Protein AF-A0A813GJZ7-F1 (afdb_monomer)

Organism: Polarella glacialis (NCBI:txid89957)

Solvent-accessible surface area (backbone atoms only — not comparable to full-atom values): 11811 Å² total; per-residue (Å²): 136,89,86,85,86,78,85,84,76,77,79,71,76,72,80,78,77,80,69,88,72,86,78,82,87,71,84,81,77,83,55,66,71,64,70,72,50,82,78,78,47,73,68,51,50,50,53,49,50,57,52,46,50,73,73,39,62,63,52,52,60,60,40,87,97,52,79,64,74,87,78,77,88,71,62,69,66,68,76,72,36,86,82,67,71,90,78,82,85,72,56,82,92,46,47,98,79,70,58,50,76,59,47,73,75,55,60,73,82,71,95,62,80,81,55,66,69,58,48,56,52,44,28,74,76,67,72,56,71,62,94,92,62,78,89,81,80,80,72,88,68,59,67,74,46,73,74,38,61,90,77,55,76,85,76,87,78,86,70,82,72,86,76,82,83,130

Nearest PDB structures (foldseek):
  6u42-assembly1_7K  TM=5.943E-01  e=3.643E-04  Chlamydomonas reinhardtii
  8sf7-assembly1_1J  TM=6.506E-01  e=5.437E-04  Tetrahymena thermophila

Foldseek 3Di:
DDDPDDPVPPPPPDPPPPPPDDDDDDDDDDDPVVVPPPDPDDVVVVVVLVVCCVPDPCCQCCPPPDHRDPPDDDDPCVVPDPPDDDDDDDVPVAPPVSDDPCCVVPPDPPPDDDDVVVVVVCCVPPVDDDVPDDDDPVDPDDPVCVVCVPPDDDDDDPPDDDDDDD

Secondary structure (DSSP, 8-state):
----SSSSS-------------SPPPPPPPPHHHHH-----HHHHHHHHHHHHHH-HHHHH--TTS---------HHHHH-TT---S----TTS-TT---HHHHHSPPPPSS---HHHHHHHHHHH--PPTT----------HHHHH-TTT---S-----------

Radius of gyration: 58.85 Å; Cα contacts (8 Å, |Δi|>4): 30; chains: 1; bounding box: 107×37×186 Å

Structure (mmCIF, N/CA/C/O backbone):
data_AF-A0A813GJZ7-F1
#
_entry.id   AF-A0A813GJZ7-F1
#
loop_
_atom_site.group_PDB
_atom_site.id
_atom_site.type_symbol
_atom_site.label_atom_id
_atom_site.label_alt_id
_atom_site.label_comp_id
_atom_site.label_asym_id
_atom_site.label_entity_id
_atom_site.label_seq_id
_atom_site.pdbx_PDB_ins_code
_atom_site.Cartn_x
_atom_site.Cartn_y
_atom_site.Cartn_z
_atom_site.occupancy
_atom_site.B_iso_or_equiv
_atom_site.auth_seq_id
_atom_site.auth_comp_id
_atom_site.auth_asym_id
_atom_site.auth_atom_id
_atom_site.pdbx_PDB_model_num
ATOM 1 N N . ARG A 1 1 ? -6.697 -2.663 95.799 1.00 43.44 1 ARG A N 1
ATOM 2 C CA . ARG A 1 1 ? -7.136 -1.357 95.246 1.00 43.44 1 ARG A CA 1
ATOM 3 C C . ARG A 1 1 ? -8.616 -1.490 94.928 1.00 43.44 1 ARG A C 1
ATOM 5 O O . ARG A 1 1 ? -8.965 -2.231 94.024 1.00 43.44 1 ARG A O 1
ATOM 12 N N . ASN A 1 2 ? -9.439 -0.865 95.763 1.00 45.78 2 ASN A N 1
ATOM 13 C CA . ASN A 1 2 ? -10.898 -0.937 95.774 1.00 45.78 2 ASN A CA 1
ATOM 14 C C . ASN A 1 2 ? -11.492 -0.151 94.600 1.00 45.78 2 ASN A C 1
ATOM 16 O O . ASN A 1 2 ? -11.114 1.004 94.431 1.00 45.78 2 ASN A O 1
ATOM 20 N N . ARG A 1 3 ? -12.419 -0.760 93.852 1.00 45.50 3 ARG A N 1
ATOM 21 C CA . ARG A 1 3 ? -13.511 -0.119 93.087 1.00 45.50 3 ARG A CA 1
ATOM 22 C C . ARG A 1 3 ? -14.605 -1.168 92.820 1.00 45.50 3 ARG A C 1
ATOM 24 O O . ARG A 1 3 ? -14.903 -1.524 91.692 1.00 45.50 3 ARG A O 1
ATOM 31 N N . SER A 1 4 ? -15.151 -1.708 93.903 1.00 53.31 4 SER A N 1
ATOM 32 C CA . SER A 1 4 ? -16.497 -2.281 93.953 1.00 53.31 4 SER A CA 1
ATOM 33 C C . SER A 1 4 ? -17.419 -1.169 94.460 1.00 53.31 4 SER A C 1
ATOM 35 O O . SER A 1 4 ? -17.101 -0.625 95.519 1.00 53.31 4 SER A O 1
ATOM 37 N N . SER A 1 5 ? -18.474 -0.813 93.708 1.00 53.00 5 SER A N 1
ATOM 38 C CA . SER A 1 5 ? -19.691 -0.058 94.132 1.00 53.00 5 SER A CA 1
ATOM 39 C C . SER A 1 5 ? -20.204 1.061 93.200 1.00 53.00 5 SER A C 1
ATOM 41 O O . SER A 1 5 ? -20.998 1.867 93.663 1.00 53.00 5 SER A O 1
ATOM 43 N N . PHE A 1 6 ? -19.822 1.155 91.915 1.00 48.53 6 PHE A N 1
ATOM 44 C CA . PHE A 1 6 ? -20.359 2.250 91.070 1.00 48.53 6 PHE A CA 1
ATOM 45 C C . PHE A 1 6 ? -21.067 1.851 89.765 1.00 48.53 6 PHE A C 1
ATOM 47 O O . PHE A 1 6 ? -21.800 2.667 89.221 1.00 48.53 6 PHE A O 1
ATOM 54 N N . ASP A 1 7 ? -20.946 0.607 89.298 1.00 45.78 7 ASP A N 1
ATOM 55 C CA . ASP A 1 7 ? -21.626 0.161 88.065 1.00 45.78 7 ASP A CA 1
ATOM 56 C C . ASP A 1 7 ? -22.857 -0.733 88.328 1.00 45.78 7 ASP A C 1
ATOM 58 O O . ASP A 1 7 ? -23.472 -1.242 87.395 1.00 45.78 7 ASP A O 1
ATOM 62 N N . GLU A 1 8 ? -23.257 -0.900 89.595 1.00 52.16 8 GLU A N 1
ATOM 63 C CA . GLU A 1 8 ? -24.390 -1.749 90.012 1.00 52.16 8 GLU A CA 1
ATOM 64 C C . GLU A 1 8 ? -25.675 -0.952 90.337 1.00 52.16 8 GLU A C 1
ATOM 66 O O . GLU A 1 8 ? -26.661 -1.521 90.787 1.00 52.16 8 GLU A O 1
ATOM 71 N N . GLU A 1 9 ? -25.702 0.360 90.070 1.00 51.94 9 GLU A N 1
ATOM 72 C CA . GLU A 1 9 ? -26.875 1.229 90.311 1.00 51.94 9 GLU A CA 1
ATOM 73 C C . GLU A 1 9 ? -27.477 1.855 89.037 1.00 51.94 9 GLU A C 1
ATOM 75 O O . GLU A 1 9 ? -28.368 2.700 89.115 1.00 51.94 9 GLU A O 1
ATOM 80 N N . LEU A 1 10 ? -27.061 1.425 87.838 1.00 47.00 10 LEU A N 1
ATOM 81 C CA . LEU A 1 10 ? -27.640 1.905 86.568 1.00 47.00 10 LEU A CA 1
ATOM 82 C C . LEU A 1 10 ? -28.620 0.924 85.905 1.00 47.00 10 LEU A C 1
ATOM 84 O O . LEU A 1 10 ? -28.991 1.087 84.742 1.00 47.00 10 LEU A O 1
ATOM 88 N N . SER A 1 11 ? -29.127 -0.043 86.666 1.00 45.72 11 SER A N 1
ATOM 89 C CA . SER A 1 11 ? -30.385 -0.743 86.394 1.00 45.72 11 SER A CA 1
ATOM 90 C C . SER A 1 11 ? -31.559 0.065 86.959 1.00 45.72 11 SER A C 1
ATOM 92 O O . SER A 1 11 ? -32.356 -0.421 87.755 1.00 45.72 11 SER A O 1
ATOM 94 N N . ALA A 1 12 ? -31.686 1.326 86.532 1.00 53.25 12 ALA A N 1
ATOM 95 C CA . ALA A 1 12 ? -32.910 2.084 86.748 1.00 53.25 12 ALA A CA 1
ATOM 96 C C . ALA A 1 12 ? -34.040 1.391 85.971 1.00 53.25 12 ALA A C 1
ATOM 98 O O . ALA A 1 12 ? -34.216 1.578 84.762 1.00 53.25 12 ALA A O 1
ATOM 99 N N . GLU A 1 13 ? -34.759 0.532 86.688 1.00 52.00 13 GLU A N 1
ATOM 100 C CA . GLU A 1 13 ? -36.009 -0.105 86.312 1.00 52.00 13 GLU A CA 1
ATOM 101 C C . GLU A 1 13 ? -36.936 0.967 85.731 1.00 52.00 13 GLU A C 1
ATOM 103 O O . GLU A 1 13 ? -37.482 1.822 86.431 1.00 52.00 13 GLU A O 1
ATOM 108 N N . LYS A 1 14 ? -37.083 0.977 84.403 1.00 51.66 14 LYS A N 1
ATOM 109 C CA . LYS A 1 14 ? -38.111 1.798 83.765 1.00 51.66 14 LYS A CA 1
ATOM 110 C C . LYS A 1 14 ? -39.444 1.288 84.309 1.00 51.66 14 LYS A C 1
ATOM 112 O O . LYS A 1 14 ? -39.696 0.091 84.152 1.00 51.66 14 LYS A O 1
ATOM 117 N N . PRO A 1 15 ? -40.311 2.132 84.895 1.00 46.84 15 PRO A N 1
ATOM 118 C CA . PRO A 1 15 ? -41.610 1.667 85.345 1.00 46.84 15 PRO A CA 1
ATOM 119 C C . PRO A 1 15 ? -42.331 1.069 84.139 1.00 46.84 15 PRO A C 1
ATOM 121 O O . PRO A 1 15 ? -42.644 1.774 83.171 1.00 46.84 15 PRO A O 1
ATOM 124 N N . GLN A 1 16 ? -42.560 -0.246 84.177 1.00 56.97 16 GLN A N 1
ATOM 125 C CA . GLN A 1 16 ? -43.459 -0.908 83.250 1.00 56.97 16 GLN A CA 1
ATOM 126 C C . GLN A 1 16 ? -44.834 -0.299 83.488 1.00 56.97 16 GLN A C 1
ATOM 128 O O . GLN A 1 16 ? -45.566 -0.689 84.395 1.00 56.97 16 GLN A O 1
ATOM 133 N N . ARG A 1 17 ? -45.190 0.700 82.677 1.00 52.47 17 ARG A N 1
ATOM 134 C CA . ARG A 1 17 ? -46.573 1.143 82.561 1.00 52.47 17 ARG A CA 1
ATOM 135 C C . ARG A 1 17 ? -47.360 -0.057 82.048 1.00 52.47 17 ARG A C 1
ATOM 137 O O . ARG A 1 17 ? -47.396 -0.303 80.844 1.00 52.47 17 ARG A O 1
ATOM 144 N N . GLN A 1 18 ? -47.967 -0.808 82.962 1.00 58.12 18 GLN A N 1
ATOM 145 C CA . GLN A 1 18 ? -48.960 -1.827 82.650 1.00 58.12 18 GLN A CA 1
ATOM 146 C C . GLN A 1 18 ? -50.222 -1.114 82.154 1.00 58.12 18 GLN A C 1
ATOM 148 O O . GLN A 1 18 ? -51.225 -1.001 82.851 1.00 58.12 18 GLN A O 1
ATOM 153 N N . SER A 1 19 ? -50.170 -0.571 80.937 1.00 60.75 19 SER A N 1
ATOM 154 C CA . SER A 1 19 ? -51.392 -0.246 80.217 1.00 60.75 19 SER A CA 1
ATOM 155 C C . SER A 1 19 ? -52.037 -1.579 79.859 1.00 60.75 19 SER A C 1
ATOM 157 O O . SER A 1 19 ? -51.484 -2.311 79.033 1.00 60.75 19 SER A O 1
ATOM 159 N N . GLN A 1 20 ? -53.168 -1.907 80.482 1.00 63.62 20 GLN A N 1
ATOM 160 C CA . GLN A 1 20 ? -54.007 -3.013 80.040 1.00 63.62 20 GLN A CA 1
ATOM 161 C C . GLN A 1 20 ? -54.415 -2.749 78.587 1.00 63.62 20 GLN A C 1
ATOM 163 O O . GLN A 1 20 ? -55.228 -1.874 78.297 1.00 63.62 20 GLN A O 1
ATOM 168 N N . ARG A 1 21 ? -53.777 -3.456 77.655 1.00 66.75 21 ARG A N 1
ATOM 169 C CA . ARG A 1 21 ? -54.170 -3.484 76.249 1.00 66.75 21 ARG A CA 1
ATOM 170 C C . ARG A 1 21 ? -54.955 -4.769 76.043 1.00 66.75 21 ARG A C 1
ATOM 172 O O . ARG A 1 21 ? -54.430 -5.851 76.283 1.00 66.75 21 ARG A O 1
ATOM 179 N N . HIS A 1 22 ? -56.207 -4.647 75.624 1.00 76.44 22 HIS A N 1
ATOM 180 C CA . HIS A 1 22 ? -57.023 -5.785 75.210 1.00 76.44 22 HIS A CA 1
ATOM 181 C C . HIS A 1 22 ? -56.756 -6.098 73.727 1.00 76.44 22 HIS A C 1
ATOM 183 O O . HIS A 1 22 ? -56.566 -5.177 72.932 1.00 76.44 22 HIS A O 1
ATOM 189 N N . GLY A 1 23 ? -56.743 -7.383 73.354 1.00 81.06 23 GLY A N 1
ATOM 190 C CA . GLY A 1 23 ? -56.549 -7.854 71.972 1.00 81.06 23 GLY A CA 1
ATOM 191 C C . GLY A 1 23 ? -55.330 -8.769 71.783 1.00 81.06 23 GLY A C 1
ATOM 192 O O . GLY A 1 23 ? -54.408 -8.774 72.596 1.00 81.06 23 GLY A O 1
ATOM 193 N N . ARG A 1 24 ? -55.329 -9.567 70.702 1.00 84.06 24 ARG A N 1
ATOM 194 C CA . ARG A 1 24 ? -54.193 -10.426 70.324 1.00 84.06 24 ARG A CA 1
ATOM 195 C C . ARG A 1 24 ? -53.121 -9.553 69.659 1.00 84.06 24 ARG A C 1
ATOM 197 O O . ARG A 1 24 ? -53.431 -8.946 68.635 1.00 84.06 24 ARG A O 1
ATOM 204 N N . PRO A 1 25 ? -51.887 -9.473 70.186 1.00 79.81 25 PRO A N 1
ATOM 205 C CA . PRO A 1 25 ? -50.815 -8.781 69.484 1.00 79.81 25 PRO A CA 1
ATOM 206 C C . PRO A 1 25 ? -50.574 -9.495 68.152 1.00 79.81 25 PRO A C 1
ATOM 208 O O . PRO A 1 25 ? -50.335 -10.702 68.125 1.00 79.81 25 PRO A O 1
ATOM 211 N N . SER A 1 26 ? -50.707 -8.764 67.050 1.00 84.06 26 SER A N 1
ATOM 212 C CA . SER A 1 26 ? -50.299 -9.239 65.734 1.00 84.06 26 SER A CA 1
ATOM 213 C C . SER A 1 26 ? -48.827 -8.921 65.520 1.00 84.06 26 SER A C 1
ATOM 215 O O . SER A 1 26 ? -48.334 -7.886 65.986 1.00 84.06 26 SER A O 1
ATOM 217 N N . ASP A 1 27 ? -48.143 -9.770 64.761 1.00 86.31 27 ASP A N 1
ATOM 218 C CA . ASP A 1 27 ? -46.822 -9.427 64.258 1.00 86.31 27 ASP A CA 1
ATOM 219 C C . ASP A 1 27 ? -46.914 -8.144 63.431 1.00 86.31 27 ASP A C 1
ATOM 221 O O . ASP A 1 27 ? -47.908 -7.872 62.745 1.00 86.31 27 ASP A O 1
ATOM 225 N N . ARG A 1 28 ? -45.898 -7.291 63.558 1.00 82.69 28 ARG A N 1
ATOM 226 C CA . ARG A 1 28 ? -45.855 -6.053 62.782 1.00 82.69 28 ARG A CA 1
ATOM 227 C C . ARG A 1 28 ? -45.661 -6.415 61.314 1.00 82.69 28 ARG A C 1
ATOM 229 O O . ARG A 1 28 ? -44.824 -7.253 60.995 1.00 82.69 28 ARG A O 1
ATOM 236 N N . CYS A 1 29 ? -46.411 -5.753 60.438 1.00 84.81 29 CYS A N 1
ATOM 237 C CA . CYS A 1 29 ? -46.214 -5.876 58.998 1.00 84.81 29 CYS A CA 1
ATOM 238 C C . CYS A 1 29 ? -44.808 -5.392 58.612 1.00 84.81 29 CYS A C 1
ATOM 240 O O . CYS A 1 29 ? -44.241 -4.514 59.272 1.00 84.81 29 CYS A O 1
ATOM 242 N N . GLU A 1 30 ? -44.256 -5.946 57.533 1.00 86.88 30 GLU A N 1
ATOM 243 C CA . GLU A 1 30 ? -43.004 -5.456 56.965 1.00 86.88 30 GLU A CA 1
ATOM 244 C C . GLU A 1 30 ? -43.137 -3.984 56.550 1.00 86.88 30 GLU A C 1
ATOM 246 O O . GLU A 1 30 ? -44.189 -3.522 56.106 1.00 86.88 30 GLU A O 1
ATOM 251 N N . SER A 1 31 ? -42.058 -3.221 56.721 1.00 88.75 31 SER A N 1
ATOM 252 C CA . SER A 1 31 ? -42.038 -1.819 56.311 1.00 88.75 31 SER A CA 1
ATOM 253 C C . SER A 1 31 ? -41.981 -1.721 54.791 1.00 88.75 31 SER A C 1
ATOM 255 O O . SER A 1 31 ? -41.060 -2.258 54.177 1.00 88.75 31 SER A O 1
ATOM 257 N N . VAL A 1 32 ? -42.886 -0.939 54.197 1.00 87.69 32 VAL A N 1
ATOM 258 C CA . VAL A 1 32 ? -42.853 -0.608 52.761 1.00 87.69 32 VAL A CA 1
ATOM 259 C C . VAL A 1 32 ? -41.489 -0.039 52.365 1.00 87.69 32 VAL A C 1
ATOM 261 O O . VAL A 1 32 ? -40.948 -0.404 51.329 1.00 87.69 32 VAL A O 1
ATOM 264 N N . GLY A 1 33 ? -40.881 0.792 53.218 1.00 88.56 33 GLY A N 1
ATOM 265 C CA . GLY A 1 33 ? -39.556 1.355 52.950 1.00 88.56 33 GLY A CA 1
ATOM 266 C C . GLY A 1 33 ? -38.460 0.293 52.83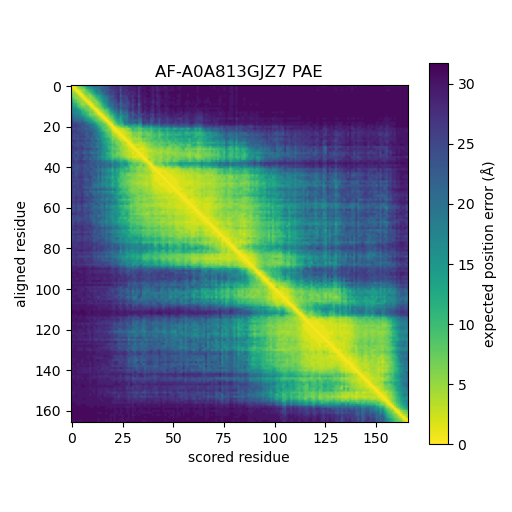9 1.00 88.56 33 GLY A C 1
ATOM 267 O O . GLY A 1 33 ? -37.555 0.445 52.029 1.00 88.56 33 GLY A O 1
ATOM 268 N N . ARG A 1 34 ? -38.569 -0.807 53.595 1.00 84.06 34 ARG A N 1
ATOM 269 C CA . ARG A 1 34 ? -37.633 -1.937 53.510 1.00 84.06 34 ARG A CA 1
ATOM 270 C C . ARG A 1 34 ? -37.846 -2.759 52.239 1.00 84.06 34 ARG A C 1
ATOM 272 O O . ARG A 1 34 ? -36.876 -3.250 51.685 1.00 84.06 34 ARG A O 1
ATOM 279 N N . VAL A 1 35 ? -39.092 -2.894 51.786 1.00 85.12 35 VAL A N 1
ATOM 280 C CA . VAL A 1 35 ? -39.438 -3.624 50.554 1.00 85.12 35 VAL A CA 1
ATOM 281 C C . VAL A 1 35 ? -39.016 -2.845 49.304 1.00 85.12 35 VAL A C 1
ATOM 283 O O . VAL A 1 35 ? -38.545 -3.438 48.342 1.00 85.12 35 VAL A O 1
ATOM 286 N N . MET A 1 36 ? -39.145 -1.515 49.323 1.00 88.75 36 MET A N 1
ATOM 287 C CA . MET A 1 36 ? -38.778 -0.653 48.189 1.00 88.75 36 MET A CA 1
ATOM 288 C C . MET A 1 36 ? -37.267 -0.386 48.088 1.00 88.75 36 MET A C 1
ATOM 290 O O . MET A 1 36 ? -36.798 0.102 47.061 1.00 88.75 36 MET A O 1
ATOM 294 N N . GLN A 1 37 ? -36.495 -0.678 49.138 1.00 83.44 37 GLN A N 1
ATOM 295 C CA . GLN A 1 37 ? -35.036 -0.572 49.124 1.00 83.44 37 GLN A CA 1
ATOM 296 C C . GLN A 1 37 ? -34.416 -1.855 48.556 1.00 83.44 37 GLN A C 1
ATOM 298 O O . GLN A 1 37 ? -34.182 -2.819 49.280 1.00 83.44 37 GLN A O 1
ATOM 303 N N . ASP A 1 38 ? -34.106 -1.843 47.259 1.00 75.38 38 ASP A N 1
ATOM 304 C CA . ASP A 1 38 ? -33.341 -2.922 46.608 1.00 75.38 38 ASP A CA 1
ATOM 305 C C . ASP A 1 38 ? -31.850 -2.895 47.016 1.00 75.38 38 ASP A C 1
ATOM 307 O O . ASP A 1 38 ? -31.170 -3.919 47.031 1.00 75.38 38 ASP A O 1
ATOM 311 N N . SER A 1 39 ? -31.324 -1.732 47.422 1.00 71.56 39 SER A N 1
ATOM 312 C CA . SER A 1 39 ? -29.899 -1.578 47.731 1.00 71.56 39 SER A CA 1
ATOM 313 C C . SER A 1 39 ? -29.543 -2.161 49.102 1.00 71.56 39 SER A C 1
ATOM 315 O O . SER A 1 39 ? -29.883 -1.593 50.143 1.00 71.56 39 SER A O 1
ATOM 317 N N . GLN A 1 40 ? -28.776 -3.250 49.106 1.00 74.38 40 GLN A N 1
ATOM 318 C CA . GLN A 1 40 ? -28.233 -3.869 50.323 1.00 74.38 40 GLN A CA 1
ATOM 319 C C . GLN A 1 40 ? -26.860 -3.286 50.712 1.00 74.38 40 GLN A C 1
ATOM 321 O O . GLN A 1 40 ? -26.166 -3.834 51.572 1.00 74.38 40 GLN A O 1
ATOM 326 N N . GLY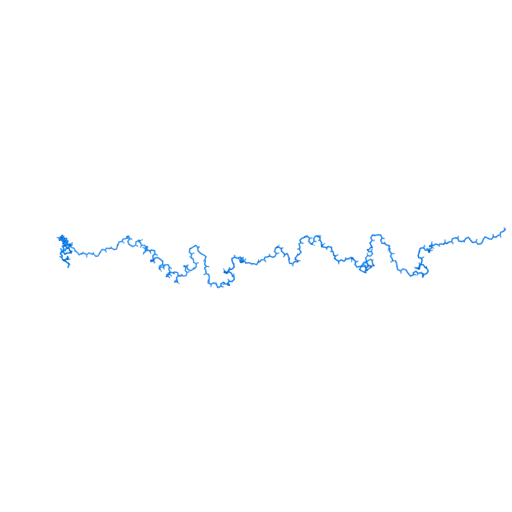 A 1 41 ? -26.468 -2.171 50.091 1.00 84.94 41 GLY A N 1
ATOM 327 C CA . GLY A 1 41 ? -25.194 -1.491 50.296 1.00 84.94 41 GLY A CA 1
ATOM 328 C C . GLY A 1 41 ? -24.093 -1.970 49.338 1.00 84.94 41 GLY A C 1
ATOM 329 O O . GLY A 1 41 ? -24.176 -3.058 48.768 1.00 84.94 41 GLY A O 1
ATOM 330 N N . PRO A 1 42 ? -23.004 -1.194 49.205 1.00 87.75 42 PRO A N 1
ATOM 331 C CA . PRO A 1 42 ? -22.048 -1.328 48.101 1.00 87.75 42 PRO A CA 1
ATOM 332 C C . PRO A 1 42 ? -21.308 -2.673 48.067 1.00 87.75 42 PRO A C 1
ATOM 334 O O . PRO A 1 42 ? -20.980 -3.180 46.997 1.00 87.75 42 PRO A O 1
ATOM 337 N N . VAL A 1 43 ? -21.049 -3.281 49.229 1.00 90.69 43 VAL A N 1
ATOM 338 C CA . VAL A 1 43 ? -20.368 -4.587 49.306 1.00 90.69 43 VAL A CA 1
ATOM 339 C C . VAL A 1 43 ? -21.284 -5.713 48.827 1.00 90.69 43 VAL A C 1
ATOM 341 O O . VAL A 1 43 ? -20.844 -6.597 48.092 1.00 90.69 43 VAL A O 1
ATOM 344 N N . ASN A 1 44 ? -22.560 -5.672 49.214 1.00 90.69 44 ASN A N 1
ATOM 345 C CA . ASN A 1 44 ? -23.538 -6.670 48.793 1.00 90.69 44 ASN A CA 1
ATOM 346 C C . ASN A 1 44 ? -23.832 -6.547 47.297 1.00 90.69 44 ASN A C 1
ATOM 348 O O . ASN A 1 44 ? -23.910 -7.569 46.616 1.00 90.69 44 ASN A O 1
ATOM 352 N N . ASP A 1 45 ? -23.885 -5.320 46.777 1.00 90.38 45 ASP A N 1
ATOM 353 C CA . ASP A 1 45 ? -24.058 -5.060 45.348 1.00 90.38 45 ASP A CA 1
ATOM 354 C C . ASP A 1 45 ? -22.867 -5.590 44.535 1.00 90.38 45 ASP A C 1
ATOM 356 O O . ASP A 1 45 ? -23.061 -6.258 43.522 1.00 90.38 45 ASP A O 1
ATOM 360 N N . PHE A 1 46 ? -21.631 -5.414 45.017 1.00 90.75 46 PHE A N 1
ATOM 361 C CA . PHE A 1 46 ? -20.441 -5.986 44.377 1.00 90.75 46 PHE A CA 1
ATOM 362 C C . PHE A 1 46 ? -20.452 -7.523 44.360 1.00 90.75 46 PHE A C 1
ATOM 364 O O . PHE A 1 46 ? -20.137 -8.147 43.342 1.00 90.75 46 PHE A O 1
ATOM 371 N N . ILE A 1 47 ? -20.822 -8.157 45.479 1.00 92.06 47 ILE A N 1
ATOM 372 C CA . ILE A 1 47 ? -20.927 -9.623 45.568 1.00 92.06 47 ILE A CA 1
ATOM 373 C C . ILE A 1 47 ? -22.023 -10.135 44.628 1.00 92.06 47 ILE A C 1
ATOM 375 O O . ILE A 1 47 ? -21.814 -11.131 43.929 1.00 92.06 47 ILE A O 1
ATOM 379 N N . ARG A 1 48 ? -23.174 -9.454 44.594 1.00 90.50 48 ARG A N 1
ATOM 380 C CA . ARG A 1 48 ? -24.281 -9.746 43.681 1.00 90.50 48 ARG A CA 1
ATOM 381 C C . ARG A 1 48 ? -23.815 -9.634 42.233 1.00 90.50 48 ARG A C 1
ATOM 383 O O . ARG A 1 48 ? -23.897 -10.622 41.515 1.00 90.50 48 ARG A O 1
ATOM 390 N N . GLN A 1 4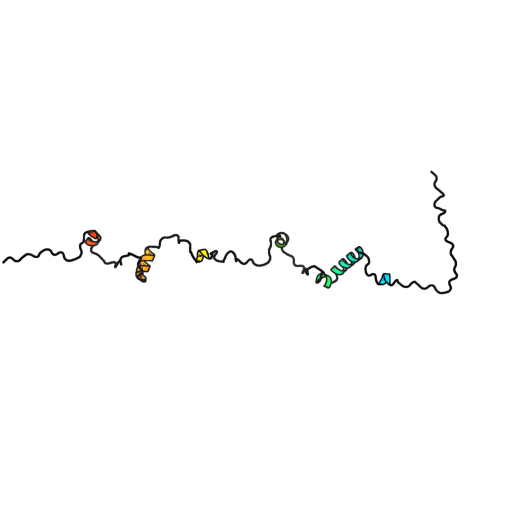9 ? -23.205 -8.517 41.846 1.00 90.06 49 GLN A N 1
ATOM 391 C CA . GLN A 1 49 ? -22.702 -8.299 40.491 1.00 90.06 49 GLN A CA 1
ATOM 392 C C . GLN A 1 49 ? -21.683 -9.368 40.070 1.00 90.06 49 GLN A C 1
ATOM 394 O O . GLN A 1 49 ? -21.774 -9.894 38.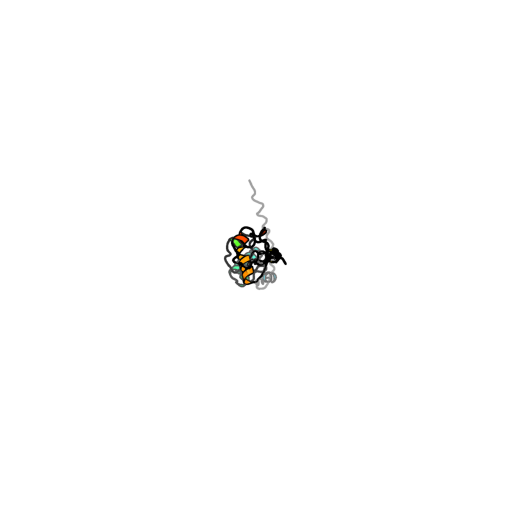965 1.00 90.06 49 GLN A O 1
ATOM 399 N N . LYS A 1 50 ? -20.749 -9.760 40.950 1.00 90.25 50 LYS A N 1
ATOM 400 C CA . LYS A 1 50 ? -19.795 -10.843 40.652 1.00 90.25 50 LYS A CA 1
ATOM 401 C C . LYS A 1 50 ? -20.463 -12.201 40.459 1.00 90.25 50 LYS A C 1
ATOM 403 O O . LYS A 1 50 ? -20.051 -12.955 39.579 1.00 90.25 50 LYS A O 1
ATOM 408 N N . ARG A 1 51 ? -21.468 -12.528 41.276 1.00 90.00 51 ARG A N 1
ATOM 409 C CA . ARG A 1 51 ? -22.251 -13.762 41.113 1.00 90.00 51 ARG A CA 1
ATOM 410 C C . ARG A 1 51 ? -22.991 -13.738 39.784 1.00 90.00 51 ARG A C 1
ATOM 412 O O . ARG A 1 51 ? -22.839 -14.649 38.980 1.00 90.00 51 ARG A O 1
ATOM 419 N N . GLU A 1 52 ? -23.741 -12.674 39.541 1.00 91.06 52 GLU A N 1
ATOM 420 C CA . GLU A 1 52 ? -24.545 -12.497 38.338 1.00 91.06 52 GLU A CA 1
ATOM 421 C C . GLU A 1 52 ? -23.686 -12.531 37.065 1.00 91.06 52 GLU A C 1
ATOM 423 O O . GLU A 1 52 ? -24.035 -13.239 36.125 1.00 91.06 52 GLU A O 1
ATOM 428 N N . ALA A 1 53 ? -22.517 -11.881 37.058 1.00 88.88 53 ALA A N 1
ATOM 429 C CA . ALA A 1 53 ? -21.584 -11.890 35.928 1.00 88.88 53 ALA A CA 1
ATOM 430 C C . ALA A 1 53 ? -21.063 -13.296 35.575 1.00 88.88 53 ALA A C 1
ATOM 432 O O . ALA A 1 53 ? -20.751 -13.577 34.415 1.00 88.88 53 ALA A O 1
ATOM 433 N N . PHE A 1 54 ? -20.971 -14.202 36.555 1.00 85.12 54 PHE A N 1
ATOM 434 C CA . PHE A 1 54 ? -20.562 -15.582 36.301 1.00 85.12 54 PHE A CA 1
ATOM 435 C C . PHE A 1 54 ? -21.678 -16.401 35.638 1.00 85.12 54 PHE A C 1
ATOM 437 O O . PHE A 1 54 ? -21.406 -17.157 34.699 1.00 85.12 54 PHE A O 1
ATOM 444 N N . PHE A 1 55 ? -22.921 -16.241 36.097 1.00 89.94 55 PHE A N 1
ATOM 445 C CA . PHE A 1 55 ? -24.047 -17.079 35.675 1.00 89.94 55 PHE A CA 1
ATOM 446 C C . PHE A 1 55 ? -24.784 -16.548 34.445 1.00 89.94 55 PHE A C 1
ATOM 448 O O . PHE 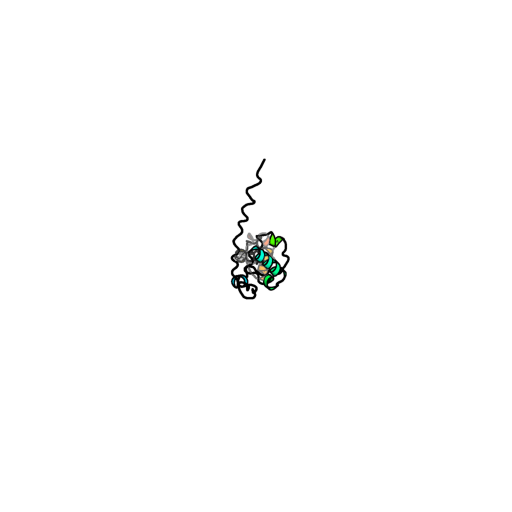A 1 55 ? -25.141 -17.335 33.569 1.00 89.94 55 PHE A O 1
ATOM 455 N N . TYR A 1 56 ? -25.008 -15.239 34.349 1.00 92.69 56 TYR A N 1
ATOM 456 C CA . TYR A 1 56 ? -25.861 -14.676 33.310 1.00 92.69 56 TYR A CA 1
ATOM 457 C C . TYR A 1 56 ? -25.086 -14.344 32.041 1.00 92.69 56 TYR A C 1
ATOM 459 O O . TYR A 1 56 ? -24.098 -13.613 32.044 1.00 92.69 56 TYR A O 1
ATOM 467 N N . GLU A 1 57 ? -25.576 -14.868 30.921 1.00 89.56 57 GLU A N 1
ATOM 468 C CA . GLU A 1 57 ? -24.993 -14.614 29.609 1.00 89.56 57 GLU A CA 1
ATOM 469 C C . GLU A 1 57 ? -25.274 -13.192 29.102 1.00 89.56 57 GLU A C 1
ATOM 471 O O . GLU A 1 57 ? -24.435 -12.623 28.407 1.00 89.56 57 GLU A O 1
ATOM 476 N N . SER A 1 58 ? -26.398 -12.588 29.504 1.00 90.75 58 SER A N 1
ATOM 477 C CA . SER A 1 58 ? -26.726 -11.191 29.186 1.00 90.75 58 SER A CA 1
ATOM 478 C C . SER A 1 58 ? -25.631 -10.241 29.664 1.00 90.75 58 SER A C 1
ATOM 480 O O . SER A 1 58 ? -25.105 -9.470 28.873 1.00 90.75 58 SER A O 1
ATOM 482 N N . LEU A 1 59 ? -25.184 -10.379 30.915 1.00 89.69 59 LEU A N 1
ATOM 483 C CA . LEU A 1 59 ? -24.107 -9.556 31.475 1.00 89.69 59 LEU A CA 1
ATOM 484 C C . LEU A 1 59 ? -22.752 -9.785 30.796 1.00 89.69 59 LEU A C 1
ATOM 486 O O . LEU A 1 59 ? -21.924 -8.880 30.769 1.00 89.69 59 LEU A O 1
ATOM 490 N N . LYS A 1 60 ? -22.517 -10.975 30.233 1.00 89.06 60 LYS A N 1
ATOM 491 C CA . LYS A 1 60 ? -21.295 -11.260 29.467 1.00 89.06 60 LYS A CA 1
ATOM 492 C C . LYS A 1 60 ? -21.336 -10.622 28.085 1.00 89.06 60 LYS A C 1
ATOM 494 O O . LYS A 1 60 ? -20.301 -10.170 27.613 1.00 89.06 60 LYS A O 1
ATOM 499 N N . ARG A 1 61 ? -22.500 -10.626 27.429 1.00 90.75 61 ARG A N 1
ATOM 500 C CA . ARG A 1 61 ? -22.692 -10.118 26.060 1.00 90.75 61 ARG A CA 1
ATOM 501 C C . ARG A 1 61 ? -22.909 -8.610 26.004 1.00 90.75 61 ARG A C 1
ATOM 503 O O . ARG A 1 61 ? -22.523 -7.986 25.021 1.00 90.75 61 ARG A O 1
ATOM 510 N N . GLU A 1 62 ? -23.500 -8.048 27.049 1.00 90.94 62 GLU A N 1
ATOM 511 C CA . GLU A 1 62 ? -23.966 -6.663 27.100 1.00 90.94 62 GLU A CA 1
ATOM 512 C C . GLU A 1 62 ? -23.442 -5.934 28.356 1.00 90.94 62 GLU A C 1
ATOM 514 O O . GLU A 1 62 ? -24.232 -5.418 29.151 1.00 90.94 62 GLU A O 1
ATOM 519 N N . PRO A 1 63 ? -22.114 -5.886 28.589 1.00 91.38 63 PRO A N 1
ATOM 520 C CA . PRO A 1 63 ? -21.566 -5.082 29.672 1.00 91.38 63 PRO A CA 1
ATOM 521 C C . PRO A 1 63 ? -21.747 -3.588 29.364 1.00 91.38 63 PRO A C 1
ATOM 523 O O . PRO A 1 63 ? -21.438 -3.106 28.273 1.00 91.38 63 PRO A O 1
ATOM 526 N N . LEU A 1 64 ? -22.257 -2.825 30.331 1.00 91.00 64 LEU A N 1
ATOM 527 C CA . LEU A 1 64 ? -22.522 -1.402 30.129 1.00 91.00 64 LEU A CA 1
ATOM 528 C C . LEU A 1 64 ? -21.210 -0.617 29.988 1.00 91.00 64 LEU A C 1
ATOM 530 O O . LEU A 1 64 ? -20.393 -0.597 30.904 1.00 91.00 64 LEU A O 1
AT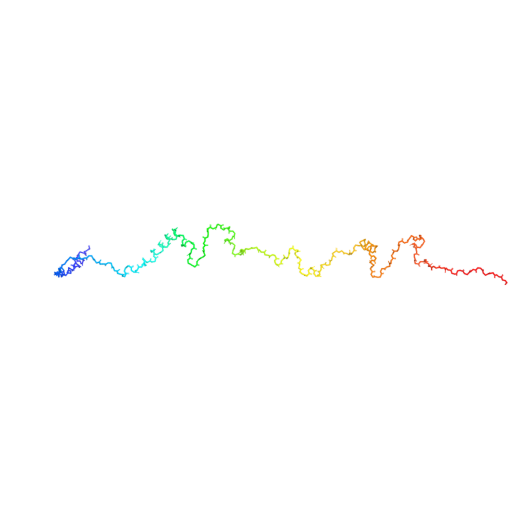OM 534 N N . GLY A 1 65 ? -21.038 0.073 28.859 1.00 93.25 65 GLY A N 1
ATOM 535 C CA . GLY A 1 65 ? -19.859 0.906 28.590 1.00 93.25 65 GLY A CA 1
ATOM 536 C C . GLY A 1 65 ? -18.627 0.137 28.103 1.00 93.25 65 GLY A C 1
ATOM 537 O O . GLY A 1 65 ? -17.620 0.762 27.777 1.00 93.25 65 GLY A O 1
ATOM 538 N N . GLU A 1 66 ? -18.715 -1.188 27.991 1.00 91.44 66 GLU A N 1
ATOM 539 C CA . GLU A 1 66 ? -17.651 -2.038 27.465 1.00 91.44 66 GLU A CA 1
ATOM 540 C C . GLU A 1 66 ? -18.124 -2.791 26.218 1.00 91.44 66 GLU A C 1
ATOM 542 O O . GLU A 1 66 ? -19.313 -3.013 25.995 1.00 91.44 66 GLU A O 1
ATOM 547 N N . ALA A 1 67 ? -17.178 -3.173 25.364 1.00 92.44 67 ALA A N 1
ATOM 548 C CA . ALA A 1 67 ? -17.478 -4.027 24.224 1.00 92.44 67 ALA A CA 1
ATOM 549 C C . ALA A 1 67 ? -17.542 -5.498 24.656 1.00 92.44 67 ALA A C 1
ATOM 551 O O . ALA A 1 67 ? -16.868 -5.921 25.594 1.00 92.44 67 ALA A O 1
ATOM 552 N N . TYR A 1 68 ? -18.295 -6.307 23.910 1.00 92.62 68 TYR A N 1
ATOM 553 C CA . TYR A 1 68 ? -18.357 -7.744 24.147 1.00 92.62 68 TYR A CA 1
ATOM 554 C C . TYR A 1 68 ? -16.996 -8.430 23.936 1.00 92.62 68 TYR A C 1
ATOM 556 O O . TYR A 1 68 ? -16.434 -8.408 22.836 1.00 92.62 68 TYR A O 1
ATOM 564 N N . VAL A 1 69 ? -16.496 -9.106 24.974 1.00 91.19 69 VAL A N 1
ATOM 565 C CA . VAL A 1 69 ? -15.251 -9.883 24.926 1.00 91.19 69 VAL A CA 1
ATOM 566 C C . VAL A 1 69 ? -15.552 -11.336 24.553 1.00 91.19 69 VAL A C 1
ATOM 568 O O . VAL A 1 69 ? -16.148 -12.086 25.320 1.00 91.19 69 VAL A O 1
ATOM 571 N N . ARG A 1 70 ? -15.091 -11.759 23.370 1.00 91.12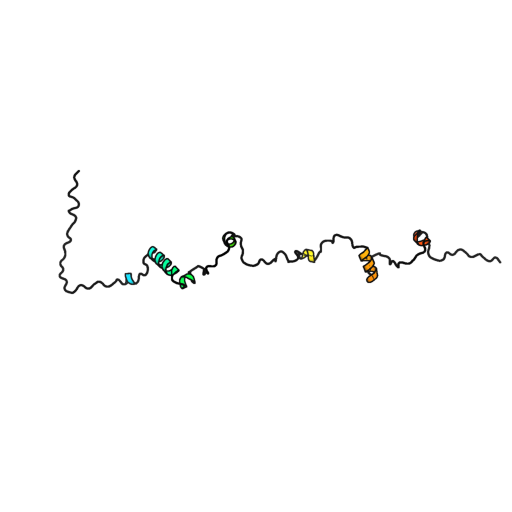 70 ARG A N 1
ATOM 572 C CA . ARG A 1 70 ? -15.352 -13.100 22.802 1.00 91.12 70 ARG A CA 1
ATOM 573 C C . ARG A 1 70 ? -14.453 -14.221 23.344 1.00 91.12 70 ARG A C 1
ATOM 575 O O . ARG A 1 70 ? -14.621 -15.368 22.949 1.00 91.12 70 ARG A O 1
ATOM 582 N N . GLY A 1 71 ? -13.485 -13.898 24.203 1.00 90.25 71 GLY A N 1
ATOM 583 C CA . GLY A 1 71 ? -12.542 -14.876 24.760 1.00 90.25 71 GLY A CA 1
ATOM 584 C C . GLY A 1 71 ? -11.457 -15.356 23.788 1.00 90.25 71 GLY A C 1
ATOM 585 O O . GLY A 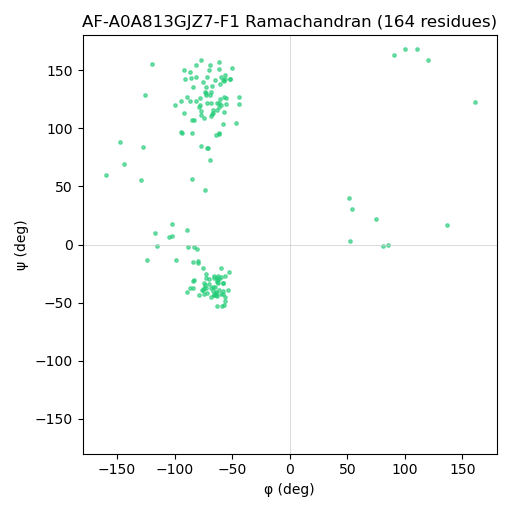1 71 ? -10.901 -16.428 23.986 1.00 90.25 71 GLY A O 1
ATOM 586 N N . HIS A 1 72 ? -11.153 -14.596 22.730 1.00 92.75 72 HIS A N 1
ATOM 587 C CA . HIS A 1 72 ? -10.051 -14.931 21.826 1.00 92.75 72 HIS A CA 1
ATOM 588 C C . HIS A 1 72 ? -8.692 -14.680 22.490 1.00 92.75 72 HIS A C 1
ATOM 590 O O . HIS A 1 72 ? -8.437 -13.590 23.006 1.00 92.75 72 HIS A O 1
ATOM 596 N N . GLU A 1 73 ? -7.804 -15.669 22.421 1.00 92.12 73 GLU A N 1
ATOM 597 C CA . GLU A 1 73 ? -6.411 -15.521 22.835 1.00 92.12 73 GLU A CA 1
ATOM 598 C C . GLU A 1 73 ? -5.648 -14.714 21.782 1.00 92.12 73 GLU A C 1
ATOM 600 O O . GLU A 1 73 ? -5.411 -15.164 20.660 1.00 92.12 73 GLU A O 1
ATOM 605 N N . MET A 1 74 ? -5.295 -13.479 22.135 1.00 89.38 74 MET A N 1
ATOM 606 C CA . MET A 1 74 ? -4.534 -12.599 21.255 1.00 89.38 74 MET A CA 1
ATOM 607 C C . MET A 1 74 ? -3.034 -12.897 21.383 1.00 89.38 74 MET A C 1
ATOM 609 O O . MET A 1 74 ? -2.540 -12.992 22.509 1.00 89.38 74 MET A O 1
ATOM 613 N N . PRO A 1 75 ? -2.284 -12.978 20.270 1.00 92.31 75 PRO A N 1
ATOM 614 C CA . PRO A 1 75 ? -0.832 -13.123 20.305 1.00 92.31 75 PRO A CA 1
ATOM 615 C C . PRO A 1 75 ? -0.130 -12.075 21.183 1.00 92.31 75 PRO A C 1
ATOM 617 O O . PRO A 1 75 ? -0.492 -10.898 21.168 1.00 92.31 75 PRO A O 1
ATOM 620 N N . ALA A 1 76 ? 0.923 -12.484 21.898 1.00 90.00 76 ALA A N 1
ATOM 621 C CA . ALA A 1 76 ? 1.616 -11.636 22.877 1.00 90.00 76 ALA A CA 1
ATOM 622 C C . ALA A 1 76 ? 2.180 -10.328 22.284 1.00 90.00 76 ALA A C 1
ATOM 624 O O . ALA A 1 76 ? 2.170 -9.291 22.946 1.00 90.00 76 ALA A O 1
ATOM 625 N N . PHE A 1 77 ? 2.621 -10.345 21.020 1.00 87.81 77 PHE A N 1
ATOM 626 C CA . PHE A 1 77 ? 3.134 -9.145 20.352 1.00 87.81 77 PHE A CA 1
ATOM 627 C C . PHE A 1 77 ? 2.063 -8.050 20.198 1.00 87.81 77 PHE A C 1
ATOM 629 O O . PHE A 1 77 ? 2.387 -6.873 20.286 1.00 87.81 77 PHE A O 1
ATOM 636 N N . LEU A 1 78 ? 0.779 -8.412 20.068 1.00 88.44 78 LEU A N 1
ATOM 637 C CA . LEU A 1 78 ? -0.321 -7.442 19.972 1.00 88.44 78 LEU A CA 1
ATOM 638 C C . LEU A 1 78 ? -0.581 -6.708 21.289 1.00 88.44 78 LEU A C 1
ATOM 640 O O . LEU A 1 78 ? -1.055 -5.576 21.276 1.00 88.44 78 LEU A O 1
ATOM 644 N N . GLN A 1 79 ? -0.307 -7.366 22.417 1.00 83.56 79 GLN A N 1
ATOM 645 C CA . GLN A 1 79 ? -0.524 -6.803 23.750 1.00 83.56 79 GLN A CA 1
ATOM 646 C C . GLN A 1 79 ? 0.657 -5.929 24.186 1.00 83.56 79 GLN A C 1
ATOM 648 O O . GLN A 1 79 ? 0.459 -4.882 24.801 1.00 83.56 79 GLN A O 1
ATOM 653 N N . ASN A 1 80 ? 1.880 -6.340 23.836 1.00 83.56 80 ASN A N 1
ATOM 654 C CA . ASN A 1 80 ? 3.108 -5.671 24.265 1.00 83.56 80 ASN A CA 1
ATOM 655 C C . ASN A 1 80 ? 3.479 -4.473 23.374 1.00 83.56 80 ASN A C 1
ATOM 657 O O . ASN A 1 80 ? 4.052 -3.494 23.855 1.00 83.56 80 ASN A O 1
ATOM 661 N N . GLU A 1 81 ? 3.149 -4.513 22.080 1.00 87.31 81 GLU A N 1
ATOM 662 C CA . GLU A 1 81 ? 3.506 -3.452 21.138 1.00 87.31 81 GLU A CA 1
ATOM 663 C C . GLU A 1 81 ? 2.388 -2.413 20.997 1.00 87.31 81 GLU A C 1
ATOM 665 O O . GLU A 1 81 ? 1.489 -2.526 20.165 1.00 87.31 81 GLU A O 1
ATOM 670 N N . LYS A 1 82 ? 2.487 -1.306 21.746 1.00 84.94 82 LYS A N 1
ATOM 671 C CA . LYS A 1 82 ? 1.554 -0.162 21.621 1.00 84.94 82 LYS A CA 1
ATOM 672 C C . LYS A 1 82 ? 1.542 0.466 20.210 1.00 84.94 82 LYS A C 1
ATOM 674 O O . LYS A 1 82 ? 0.595 1.164 19.829 1.00 84.94 82 LYS A O 1
ATOM 679 N N . SER A 1 83 ? 2.596 0.237 19.427 1.00 88.38 83 SER A N 1
ATOM 680 C CA . SER A 1 83 ? 2.737 0.689 18.039 1.00 88.38 83 SER A CA 1
ATOM 681 C C . SER A 1 83 ? 1.996 -0.189 17.028 1.00 88.38 83 SER A C 1
ATOM 683 O O . SER A 1 83 ? 1.770 0.275 15.907 1.00 88.38 83 SER A O 1
ATOM 685 N N . PHE A 1 84 ? 1.580 -1.407 17.393 1.00 90.00 84 PHE A N 1
ATOM 686 C CA . PHE A 1 84 ? 0.909 -2.314 16.470 1.00 90.00 84 PHE A CA 1
ATOM 687 C C . PHE A 1 84 ? -0.397 -1.702 15.939 1.00 90.00 84 PHE A C 1
ATOM 689 O O . PHE A 1 84 ? -1.159 -1.058 16.666 1.00 90.00 84 PHE A O 1
ATOM 696 N N . ARG A 1 85 ? -0.648 -1.882 14.638 1.00 89.12 85 ARG A N 1
ATOM 697 C CA . ARG A 1 85 ? -1.865 -1.433 13.951 1.00 89.12 85 ARG A CA 1
ATOM 698 C C . ARG A 1 85 ? -2.482 -2.625 13.234 1.00 89.12 85 ARG A C 1
ATOM 700 O O . ARG A 1 85 ? -1.794 -3.303 12.477 1.00 89.12 85 ARG A O 1
ATOM 707 N N . PHE A 1 86 ? -3.771 -2.854 13.464 1.00 90.44 86 PHE A N 1
ATOM 708 C CA . PHE A 1 86 ? -4.533 -3.862 12.733 1.00 90.44 86 PHE A CA 1
ATOM 709 C C . PHE A 1 86 ? -4.736 -3.452 11.269 1.00 90.44 86 PHE A C 1
ATOM 711 O O . PHE A 1 86 ? -4.762 -2.265 10.944 1.00 90.44 86 PHE A O 1
ATOM 718 N N . GLY A 1 87 ? -4.929 -4.449 10.406 1.00 89.75 87 GLY A N 1
ATOM 719 C CA . GLY A 1 87 ? -5.151 -4.266 8.974 1.00 89.75 87 GLY A CA 1
ATOM 720 C C . GLY A 1 87 ? -3.903 -4.506 8.127 1.00 89.75 87 GLY A C 1
ATOM 721 O O . GLY A 1 87 ? -2.784 -4.629 8.626 1.00 89.75 87 GLY A O 1
ATOM 722 N N . GLN A 1 88 ? -4.108 -4.599 6.815 1.00 84.12 88 GLN A N 1
ATOM 723 C CA . GLN A 1 88 ? -3.024 -4.754 5.854 1.00 84.12 88 GLN A CA 1
ATOM 724 C C . GLN A 1 88 ? -2.497 -3.375 5.461 1.00 84.12 88 GLN A C 1
ATOM 726 O O . GLN A 1 88 ? -3.246 -2.529 4.972 1.00 84.12 88 GLN A O 1
ATOM 731 N N . LYS A 1 89 ? -1.195 -3.144 5.652 1.00 82.94 89 LYS A N 1
ATOM 732 C CA . LYS A 1 89 ? -0.544 -1.939 5.134 1.00 82.94 89 LYS A CA 1
ATOM 733 C C . LYS A 1 89 ? -0.556 -2.005 3.611 1.00 82.94 89 LYS A C 1
ATOM 735 O O . LYS A 1 89 ? 0.081 -2.875 3.022 1.00 82.94 89 LYS A O 1
ATOM 740 N N . THR A 1 90 ? -1.260 -1.081 2.972 1.00 77.25 90 THR A N 1
ATOM 741 C CA . THR A 1 90 ? -1.103 -0.854 1.537 1.00 77.25 90 THR A CA 1
ATOM 742 C C . THR A 1 90 ? 0.228 -0.160 1.304 1.00 77.25 90 THR A C 1
ATOM 744 O O . THR A 1 90 ? 0.544 0.814 1.992 1.00 77.25 90 THR A O 1
ATOM 747 N N . ALA A 1 91 ? 0.988 -0.608 0.310 1.00 68.50 91 ALA A N 1
ATOM 748 C CA . ALA A 1 91 ? 2.238 0.023 -0.101 1.00 68.50 91 ALA A CA 1
ATOM 749 C C . ALA A 1 91 ? 1.984 1.345 -0.865 1.00 68.50 91 ALA A C 1
ATOM 751 O O . ALA A 1 91 ? 2.549 1.599 -1.919 1.00 68.50 91 ALA A O 1
ATOM 752 N N . ALA A 1 92 ? 1.105 2.207 -0.346 1.00 61.22 92 ALA A N 1
ATOM 753 C CA . ALA A 1 92 ? 0.750 3.479 -0.973 1.00 61.22 92 ALA A CA 1
ATOM 754 C C . ALA A 1 92 ? 1.960 4.425 -1.080 1.00 61.22 92 ALA A C 1
ATOM 756 O O . ALA A 1 92 ? 2.030 5.238 -1.992 1.00 61.22 92 ALA A O 1
ATOM 757 N N . SER A 1 93 ? 2.940 4.281 -0.181 1.00 59.47 93 SER A N 1
ATOM 758 C CA . SER A 1 93 ? 4.204 5.025 -0.234 1.00 59.47 93 SER A CA 1
ATOM 759 C C . SER A 1 93 ? 5.253 4.396 -1.155 1.00 59.47 93 SER A C 1
ATOM 761 O O . SER A 1 93 ? 6.260 5.036 -1.446 1.00 59.47 93 SER A O 1
ATOM 763 N N . THR A 1 94 ? 5.089 3.139 -1.564 1.00 58.47 94 THR A N 1
ATOM 764 C CA . THR A 1 94 ? 6.109 2.401 -2.313 1.00 58.47 94 THR A CA 1
ATOM 765 C C . THR A 1 94 ? 5.380 1.459 -3.254 1.00 58.47 94 THR A C 1
ATOM 767 O O . THR A 1 94 ? 5.043 0.335 -2.898 1.00 58.47 94 THR A O 1
ATOM 770 N N . HIS A 1 95 ? 5.056 1.958 -4.447 1.00 59.81 95 HIS A N 1
ATOM 771 C CA . HIS A 1 95 ? 4.443 1.153 -5.499 1.00 59.81 95 HIS A CA 1
ATOM 772 C C . HIS A 1 95 ? 5.253 -0.142 -5.709 1.00 59.81 95 HIS A C 1
ATOM 774 O O . HIS A 1 95 ? 6.460 -0.148 -5.474 1.00 59.81 95 HIS A O 1
ATOM 780 N N . MET A 1 96 ? 4.621 -1.235 -6.156 1.00 60.44 96 MET A N 1
ATOM 781 C CA . MET A 1 96 ? 5.266 -2.561 -6.291 1.00 60.44 96 MET A CA 1
ATOM 782 C C . MET A 1 96 ? 6.573 -2.546 -7.104 1.00 60.44 96 MET A C 1
ATOM 784 O O . MET A 1 96 ? 7.414 -3.421 -6.939 1.00 60.44 96 MET A O 1
ATOM 788 N N . SER A 1 97 ? 6.749 -1.548 -7.970 1.00 67.69 97 SER A N 1
ATOM 789 C CA . SER A 1 97 ? 7.937 -1.349 -8.798 1.00 67.69 97 SER A CA 1
ATOM 790 C C . SER A 1 97 ? 9.045 -0.517 -8.138 1.00 67.69 97 SER A C 1
ATOM 792 O O . SER A 1 97 ? 10.060 -0.283 -8.783 1.00 67.69 97 SER A O 1
ATOM 794 N N . HIS A 1 98 ? 8.857 -0.010 -6.910 1.00 69.50 98 HIS A N 1
ATOM 795 C CA . HIS A 1 98 ? 9.692 1.024 -6.270 1.00 69.50 98 HIS A CA 1
ATOM 796 C C . HIS A 1 98 ? 9.909 2.297 -7.113 1.00 69.50 98 HIS A C 1
ATOM 798 O O . HIS A 1 98 ? 10.610 3.206 -6.678 1.00 69.50 98 HIS A O 1
ATOM 804 N N . GLN A 1 99 ? 9.284 2.390 -8.289 1.00 71.12 99 GLN A N 1
ATOM 805 C CA . GLN A 1 99 ? 9.388 3.528 -9.183 1.00 71.12 99 GLN A CA 1
ATOM 806 C C . GLN A 1 99 ? 8.512 4.648 -8.655 1.00 71.12 99 GLN A C 1
ATOM 808 O O . GLN A 1 99 ? 7.311 4.485 -8.412 1.00 71.12 99 GLN A O 1
ATOM 813 N N . THR A 1 100 ? 9.129 5.805 -8.491 1.00 76.69 100 THR A N 1
ATOM 814 C CA . THR A 1 100 ? 8.404 7.045 -8.281 1.00 76.69 100 THR A CA 1
ATOM 815 C C . THR A 1 100 ? 7.832 7.524 -9.614 1.00 76.69 100 THR A C 1
ATOM 817 O O . THR A 1 100 ? 8.327 7.176 -10.686 1.00 76.69 100 THR A O 1
ATOM 820 N N . GLY A 1 101 ? 6.802 8.375 -9.576 1.00 79.12 101 GLY A N 1
ATOM 821 C CA . GLY A 1 101 ? 6.283 8.995 -10.804 1.00 79.12 101 GLY A CA 1
ATOM 822 C C . GLY A 1 101 ? 7.363 9.762 -11.581 1.00 79.12 101 GLY A C 1
ATOM 823 O O . GLY A 1 101 ? 7.296 9.853 -12.802 1.00 79.12 101 GLY A O 1
ATOM 824 N N . LYS A 1 102 ? 8.399 10.251 -10.887 1.00 83.00 102 LYS A N 1
ATOM 825 C CA . LYS A 1 102 ? 9.558 10.895 -11.507 1.00 83.00 102 LYS A CA 1
ATOM 826 C C . LYS A 1 102 ? 10.374 9.913 -12.345 1.00 83.00 102 LYS A C 1
ATOM 828 O O . LYS A 1 102 ? 10.723 10.267 -13.462 1.00 83.00 102 LYS A O 1
ATOM 833 N N . ASP A 1 103 ? 10.622 8.705 -11.844 1.00 82.06 103 ASP A N 1
ATOM 834 C CA . ASP A 1 103 ? 11.409 7.688 -12.557 1.00 82.06 103 ASP A CA 1
ATOM 835 C C . ASP A 1 103 ? 10.702 7.218 -13.836 1.00 82.06 103 ASP A C 1
ATOM 837 O O . ASP A 1 103 ? 11.351 6.857 -14.812 1.00 82.06 103 ASP A O 1
ATOM 841 N N . ALA A 1 104 ? 9.366 7.263 -13.849 1.00 81.81 104 ALA A N 1
ATOM 842 C CA . ALA A 1 104 ? 8.572 6.962 -15.037 1.00 81.81 104 ALA A CA 1
ATOM 843 C C . ALA A 1 104 ? 8.608 8.089 -16.087 1.00 81.81 104 ALA A C 1
ATOM 845 O O . ALA A 1 104 ? 8.607 7.811 -17.283 1.00 81.81 104 ALA A O 1
ATOM 846 N N . ILE A 1 105 ? 8.621 9.357 -15.656 1.00 87.88 105 ILE A N 1
ATOM 847 C CA . ILE A 1 105 ? 8.649 10.524 -16.559 1.00 87.88 105 ILE A CA 1
ATOM 848 C C . ILE A 1 105 ? 10.060 10.769 -17.099 1.00 87.88 105 ILE A C 1
ATOM 850 O O . ILE A 1 105 ? 10.242 11.079 -18.274 1.00 87.88 105 ILE A O 1
ATOM 854 N N . ALA A 1 106 ? 11.050 10.673 -16.221 1.00 85.88 106 ALA A N 1
ATOM 855 C CA . ALA A 1 106 ? 12.446 10.948 -16.493 1.00 85.88 106 ALA A CA 1
ATOM 856 C C . ALA A 1 106 ? 13.255 9.733 -16.032 1.00 85.88 106 ALA A C 1
ATOM 858 O O . ALA A 1 106 ? 13.748 9.729 -14.897 1.00 85.88 106 ALA A O 1
ATOM 859 N N . PRO A 1 107 ? 13.364 8.693 -16.881 1.00 82.44 107 PRO A N 1
ATOM 860 C CA . PRO A 1 107 ? 14.190 7.551 -16.547 1.00 82.44 107 PRO A CA 1
ATOM 861 C C . PRO A 1 107 ? 15.623 8.035 -16.291 1.00 82.44 107 PRO A C 1
ATOM 863 O O . PRO A 1 107 ? 16.097 8.948 -16.980 1.00 82.44 107 PRO A O 1
ATOM 866 N N . PRO A 1 108 ? 16.316 7.467 -15.289 1.00 79.44 108 PRO A N 1
ATOM 867 C CA . PRO A 1 108 ? 17.714 7.789 -15.063 1.00 79.44 108 PRO A CA 1
ATOM 868 C C . PRO A 1 108 ? 18.508 7.511 -16.347 1.00 79.44 108 PRO A C 1
ATOM 870 O O . PRO A 1 108 ? 18.155 6.589 -17.090 1.00 79.44 108 PRO A O 1
ATOM 873 N N . PRO A 1 109 ? 19.550 8.310 -16.638 1.00 76.62 109 PRO A N 1
ATOM 874 C CA . PRO A 1 109 ? 20.356 8.112 -17.833 1.00 76.62 109 PRO A CA 1
ATOM 875 C C . PRO A 1 109 ? 20.873 6.675 -17.833 1.00 76.62 109 PRO A C 1
ATOM 877 O O . PRO A 1 109 ? 21.517 6.251 -16.873 1.00 76.62 109 PRO A O 1
ATOM 880 N N . ALA A 1 110 ? 20.536 5.917 -18.878 1.00 76.19 110 ALA A N 1
ATOM 881 C CA . ALA A 1 110 ? 21.009 4.552 -19.021 1.00 76.19 110 ALA A CA 1
ATOM 882 C C . ALA A 1 110 ? 22.545 4.567 -18.998 1.00 76.19 110 ALA A C 1
ATOM 884 O O . ALA A 1 110 ? 23.179 5.328 -19.732 1.00 76.19 110 ALA A O 1
ATOM 885 N N . GLU A 1 111 ? 23.142 3.763 -18.120 1.00 67.69 111 GLU A N 1
ATOM 886 C CA . GLU A 1 111 ? 24.591 3.602 -18.033 1.00 67.69 111 GLU A CA 1
ATOM 887 C C . GLU A 1 111 ? 25.081 2.828 -19.263 1.00 67.69 111 GLU A C 1
ATOM 889 O O . GLU A 1 111 ? 25.223 1.609 -19.248 1.00 67.69 111 GLU A O 1
ATOM 894 N N . GLY A 1 112 ? 25.286 3.534 -20.369 1.00 62.88 112 GLY A N 1
ATOM 895 C CA . GLY A 1 112 ? 25.811 2.946 -21.591 1.00 62.88 112 GLY A CA 1
ATOM 896 C C . GLY A 1 112 ? 25.518 3.821 -22.793 1.00 62.88 112 GLY A C 1
ATOM 897 O O . GLY A 1 112 ? 24.365 4.126 -23.083 1.00 62.88 112 GLY A O 1
ATOM 898 N N . ALA A 1 113 ? 26.571 4.223 -23.502 1.00 65.56 113 ALA A N 1
ATOM 899 C CA . ALA A 1 113 ? 26.422 4.722 -24.860 1.00 65.56 113 ALA A CA 1
ATOM 900 C C . ALA A 1 113 ? 25.714 3.654 -25.713 1.00 65.56 113 ALA A C 1
ATOM 902 O O . ALA A 1 113 ? 25.971 2.462 -25.530 1.00 65.56 113 ALA A O 1
ATOM 903 N N . GLU A 1 114 ? 24.838 4.086 -26.624 1.00 73.81 114 GLU A N 1
ATOM 904 C CA . GLU A 1 114 ? 24.193 3.225 -27.624 1.00 73.81 114 GLU A CA 1
ATOM 905 C C . GLU A 1 114 ? 25.217 2.263 -28.247 1.00 73.81 114 GLU A C 1
ATOM 907 O O . GLU A 1 114 ? 26.274 2.693 -28.718 1.00 73.81 114 GLU A O 1
ATOM 912 N N . ASP A 1 115 ? 24.924 0.959 -28.230 1.00 85.81 115 ASP A N 1
ATOM 913 C CA . ASP A 1 115 ? 25.815 -0.051 -28.802 1.00 85.81 115 ASP A CA 1
ATOM 914 C C . ASP A 1 115 ? 25.975 0.216 -30.313 1.00 85.81 115 ASP A C 1
ATOM 916 O O . ASP A 1 115 ? 24.988 0.137 -31.056 1.00 85.81 115 ASP A O 1
ATOM 920 N N . PRO A 1 116 ? 27.193 0.500 -30.816 1.00 86.31 116 PRO A N 1
ATOM 921 C CA . PRO A 1 116 ? 27.399 0.807 -32.228 1.00 86.31 116 PRO A CA 1
ATOM 922 C C . PRO A 1 116 ? 26.959 -0.342 -33.149 1.00 86.31 116 PRO A C 1
ATOM 924 O O . PRO A 1 116 ? 26.508 -0.096 -34.269 1.00 86.31 116 PRO A O 1
ATOM 927 N N . GLN A 1 117 ? 27.002 -1.598 -32.687 1.00 89.75 117 GLN A N 1
ATOM 928 C CA . GLN A 1 117 ? 26.492 -2.726 -33.471 1.00 89.75 117 GLN A CA 1
ATOM 929 C C . GLN A 1 117 ? 24.961 -2.774 -33.510 1.00 89.75 117 GLN A C 1
ATOM 931 O O . GLN A 1 117 ? 24.374 -3.233 -34.496 1.00 89.75 117 GLN A O 1
ATOM 936 N N . ALA A 1 118 ? 24.290 -2.346 -32.440 1.00 89.19 118 ALA A N 1
ATOM 937 C CA . ALA A 1 118 ? 22.843 -2.170 -32.438 1.00 89.19 118 ALA A CA 1
ATOM 938 C C . ALA A 1 118 ? 22.439 -1.048 -33.406 1.00 89.19 118 ALA A C 1
ATOM 940 O O . ALA A 1 118 ? 21.545 -1.269 -34.226 1.00 89.19 118 ALA A O 1
ATOM 941 N N . HIS A 1 119 ? 23.171 0.074 -33.406 1.00 90.44 119 HIS A N 1
ATOM 942 C CA . HIS A 1 119 ? 22.972 1.176 -34.356 1.00 90.44 119 HIS A CA 1
ATOM 943 C C . HIS A 1 119 ? 23.099 0.710 -35.810 1.00 90.44 119 HIS A C 1
ATOM 945 O O . HIS A 1 119 ? 22.161 0.871 -36.588 1.00 90.44 119 HIS A O 1
ATOM 951 N N . GLU A 1 120 ? 24.188 0.025 -36.182 1.00 90.44 120 GLU A N 1
ATOM 952 C CA . GLU A 1 120 ? 24.370 -0.475 -37.556 1.00 90.44 120 GLU A CA 1
ATOM 953 C C . GLU A 1 120 ? 23.241 -1.416 -38.012 1.00 90.44 120 GLU A C 1
ATOM 955 O O . GLU A 1 120 ? 22.787 -1.360 -39.163 1.00 90.44 120 GLU A O 1
ATOM 960 N N . ARG A 1 121 ? 22.771 -2.297 -37.119 1.00 91.50 121 ARG A N 1
ATOM 961 C CA . ARG A 1 121 ? 21.647 -3.204 -37.405 1.00 91.50 121 ARG A CA 1
ATOM 962 C C . ARG A 1 121 ? 20.344 -2.435 -37.589 1.00 91.50 121 ARG A C 1
ATOM 964 O O . ARG A 1 121 ? 19.554 -2.774 -38.477 1.00 91.50 121 ARG A O 1
ATOM 971 N N . TYR A 1 122 ? 20.124 -1.407 -36.780 1.00 93.31 122 TYR A N 1
ATOM 972 C CA . TYR A 1 122 ? 18.932 -0.574 -36.848 1.00 93.31 122 TYR A CA 1
ATOM 973 C C . TYR A 1 122 ? 18.907 0.265 -38.130 1.00 93.31 122 TYR A C 1
ATOM 975 O O . TYR A 1 122 ? 17.926 0.226 -38.872 1.00 93.31 122 TYR A O 1
ATOM 983 N N . VAL A 1 123 ? 20.032 0.893 -38.481 1.00 93.31 123 VAL A N 1
ATOM 984 C CA . VAL A 1 123 ? 20.223 1.620 -39.745 1.00 93.31 123 VAL A CA 1
ATOM 985 C C . VAL A 1 123 ? 19.938 0.709 -40.940 1.00 93.31 123 VAL A C 1
ATOM 987 O O . VAL A 1 123 ? 19.208 1.085 -41.855 1.00 93.31 123 VAL A O 1
ATOM 990 N N . ARG A 1 124 ? 20.455 -0.527 -40.931 1.00 90.81 124 ARG A N 1
ATOM 991 C CA . ARG A 1 124 ? 20.245 -1.478 -42.034 1.00 90.81 124 ARG A CA 1
ATOM 992 C C . ARG A 1 124 ? 18.789 -1.929 -42.178 1.00 90.81 124 ARG A C 1
ATOM 994 O O . ARG A 1 124 ? 18.350 -2.162 -43.301 1.00 90.81 124 ARG A O 1
ATOM 1001 N N . SER A 1 125 ? 18.071 -2.102 -41.070 1.00 94.69 125 SER A N 1
ATOM 1002 C CA . SER A 1 125 ? 16.696 -2.624 -41.072 1.00 94.69 125 SER A CA 1
ATOM 1003 C C . SER A 1 125 ? 15.635 -1.540 -41.276 1.00 94.69 125 SER A C 1
ATOM 1005 O O . SER A 1 125 ? 14.663 -1.785 -41.983 1.00 94.69 125 SER A O 1
ATOM 1007 N N . HIS A 1 126 ? 15.836 -0.349 -40.709 1.00 95.12 126 HIS A N 1
ATOM 1008 C CA . HIS A 1 126 ? 14.842 0.730 -40.673 1.00 95.12 126 HIS A CA 1
ATOM 1009 C C . HIS A 1 126 ? 15.259 1.983 -41.452 1.00 95.12 126 HIS A C 1
ATOM 1011 O O . HIS A 1 126 ? 14.497 2.943 -41.496 1.00 95.12 126 HIS A O 1
ATOM 1017 N N . GLN A 1 127 ? 16.454 1.999 -42.061 1.00 91.25 127 GLN A N 1
ATOM 1018 C CA . GLN A 1 127 ? 17.008 3.172 -42.759 1.00 91.25 127 GLN A CA 1
ATOM 1019 C C . GLN A 1 127 ? 17.043 4.432 -41.871 1.00 91.25 127 GLN A C 1
ATOM 1021 O O . GLN A 1 127 ? 16.926 5.556 -42.355 1.00 91.25 127 GLN A O 1
ATOM 1026 N N . ALA A 1 128 ? 17.198 4.238 -40.558 1.00 92.75 128 ALA A N 1
ATOM 1027 C CA . ALA A 1 128 ? 17.222 5.296 -39.559 1.00 92.75 128 ALA A CA 1
ATOM 1028 C C . ALA A 1 128 ? 18.670 5.706 -39.262 1.00 92.75 128 ALA A C 1
ATOM 1030 O O . ALA A 1 128 ? 19.361 5.044 -38.494 1.00 92.75 128 ALA A O 1
ATOM 1031 N N . PHE A 1 129 ? 19.127 6.778 -39.909 1.00 92.62 129 PHE A N 1
ATOM 1032 C CA . PHE A 1 129 ? 20.490 7.303 -39.791 1.00 92.62 129 PHE A CA 1
ATOM 1033 C C . PHE A 1 129 ? 20.592 8.372 -38.702 1.00 92.62 129 PHE A C 1
ATOM 1035 O O . PHE A 1 129 ? 19.636 9.120 -38.470 1.00 92.62 129 PHE A O 1
ATOM 1042 N N . ALA A 1 130 ? 21.767 8.494 -38.079 1.00 90.62 130 ALA A N 1
ATOM 1043 C CA . ALA A 1 130 ? 22.032 9.618 -37.191 1.00 90.62 130 ALA A CA 1
ATOM 1044 C C . ALA A 1 130 ? 22.159 10.932 -37.997 1.00 90.62 130 ALA A C 1
ATOM 1046 O O . ALA A 1 130 ? 22.602 10.920 -39.153 1.00 90.62 130 ALA A O 1
ATOM 1047 N N . PRO A 1 131 ? 21.809 12.093 -37.415 1.00 92.06 131 PRO A N 1
ATOM 1048 C CA . PRO A 1 131 ? 22.029 13.380 -38.066 1.00 92.06 131 PRO A CA 1
ATOM 1049 C C . PRO A 1 131 ? 23.506 13.567 -38.451 1.00 92.06 131 PRO A C 1
ATOM 1051 O O . PRO A 1 131 ? 24.394 13.446 -37.612 1.00 92.06 131 PRO A O 1
ATOM 1054 N N . GLY A 1 132 ? 23.770 13.866 -39.727 1.00 92.00 132 GLY A N 1
ATOM 1055 C CA . GLY A 1 132 ? 25.130 14.050 -40.256 1.00 92.00 132 GLY A CA 1
ATOM 1056 C C . GLY A 1 132 ? 25.844 12.765 -40.694 1.00 92.00 132 GLY A C 1
ATOM 1057 O O . GLY A 1 132 ? 26.966 12.836 -41.198 1.00 92.00 132 GLY A O 1
ATOM 1058 N N . GLU A 1 133 ? 25.210 11.599 -40.559 1.00 90.94 133 GLU A N 1
ATOM 1059 C CA . GLU A 1 133 ? 25.772 10.332 -41.021 1.00 90.94 133 GLU A CA 1
ATOM 1060 C C . GLU A 1 133 ? 25.675 10.195 -42.551 1.00 90.94 133 GLU A C 1
ATOM 1062 O O . GLU A 1 133 ? 24.681 10.564 -43.182 1.00 90.94 133 GLU A O 1
ATOM 1067 N N . ARG A 1 134 ? 26.727 9.648 -43.173 1.00 89.81 134 ARG A N 1
ATOM 1068 C CA . ARG A 1 134 ? 26.734 9.308 -44.603 1.00 89.81 134 ARG A CA 1
ATOM 1069 C C . ARG A 1 134 ? 26.269 7.870 -44.792 1.00 89.81 134 ARG A C 1
ATOM 1071 O O . ARG A 1 134 ? 26.678 6.979 -44.056 1.00 89.81 134 ARG A O 1
ATOM 1078 N N . VAL A 1 135 ? 25.503 7.614 -45.849 1.00 90.06 135 VAL A N 1
ATOM 1079 C CA . VAL A 1 135 ? 25.072 6.252 -46.188 1.00 90.06 135 VAL A CA 1
ATOM 1080 C C . VAL A 1 135 ? 26.272 5.413 -46.632 1.00 90.06 135 VAL A C 1
ATOM 1082 O O . VAL A 1 135 ? 26.824 5.621 -47.715 1.00 90.06 135 VAL A O 1
ATOM 1085 N N . ASN A 1 136 ? 26.647 4.421 -45.826 1.00 88.06 136 ASN A N 1
ATOM 1086 C CA . ASN A 1 136 ? 27.663 3.450 -46.209 1.00 88.06 136 ASN A CA 1
ATOM 1087 C C . ASN A 1 136 ? 27.044 2.325 -47.053 1.00 88.06 136 ASN A C 1
ATOM 1089 O O . ASN A 1 136 ? 26.343 1.451 -46.546 1.00 88.06 136 ASN A O 1
ATOM 1093 N N . ARG A 1 137 ? 27.335 2.332 -48.358 1.00 89.12 137 ARG A N 1
ATOM 1094 C CA . ARG A 1 137 ? 26.821 1.338 -49.316 1.00 89.12 137 ARG A CA 1
ATOM 1095 C C . ARG A 1 137 ? 27.616 0.030 -49.354 1.00 89.12 137 ARG A C 1
ATOM 1097 O O . ARG A 1 137 ? 27.241 -0.870 -50.097 1.00 89.12 137 ARG A O 1
ATOM 1104 N N . ARG A 1 138 ? 28.697 -0.079 -48.570 1.00 87.50 138 ARG A N 1
ATOM 1105 C CA . ARG A 1 138 ? 29.579 -1.260 -48.498 1.00 87.50 138 ARG A CA 1
ATOM 1106 C C . ARG A 1 138 ? 30.070 -1.735 -49.876 1.00 87.50 138 ARG A C 1
ATOM 1108 O O . ARG A 1 138 ? 30.130 -2.932 -50.140 1.00 87.50 138 ARG A O 1
ATOM 1115 N N . TYR A 1 139 ? 30.412 -0.794 -50.760 1.00 88.44 139 TYR A N 1
ATOM 1116 C CA . TYR A 1 139 ? 31.025 -1.120 -52.048 1.00 88.44 139 TYR A CA 1
ATOM 1117 C C . TYR A 1 139 ? 32.405 -1.761 -51.854 1.00 88.44 139 TYR A C 1
ATOM 1119 O O . TYR A 1 139 ? 33.176 -1.338 -50.991 1.00 88.44 139 TYR A O 1
ATOM 1127 N N . ALA A 1 140 ? 32.725 -2.749 -52.690 1.00 89.69 140 ALA A N 1
ATOM 1128 C CA . ALA A 1 140 ? 34.064 -3.317 -52.789 1.00 89.69 140 ALA A CA 1
ATOM 1129 C C . ALA A 1 140 ? 34.958 -2.364 -53.599 1.00 89.69 140 ALA A C 1
ATOM 1131 O O . ALA A 1 140 ? 35.075 -2.484 -54.818 1.00 89.69 140 ALA A O 1
ATOM 1132 N N . TRP A 1 141 ? 35.525 -1.364 -52.927 1.00 87.88 141 TRP A N 1
ATOM 1133 C CA . TRP A 1 141 ? 36.426 -0.405 -53.561 1.00 87.88 141 TRP A CA 1
ATOM 1134 C C . TRP A 1 141 ? 37.784 -1.047 -53.896 1.00 87.88 141 TRP A C 1
ATOM 1136 O O . TRP A 1 141 ? 38.278 -1.861 -53.112 1.00 87.88 141 TRP A O 1
ATOM 1146 N N . PRO A 1 142 ? 38.421 -0.666 -55.020 1.00 89.81 142 PRO A N 1
ATOM 1147 C CA . PRO A 1 142 ? 39.808 -1.017 -55.311 1.00 89.81 142 PRO A CA 1
ATOM 1148 C C . PRO A 1 142 ? 40.745 -0.657 -54.151 1.00 89.81 142 PRO A C 1
ATOM 1150 O O . PRO A 1 142 ? 40.596 0.391 -53.517 1.00 89.81 142 PRO A O 1
ATOM 1153 N N . THR A 1 143 ? 41.739 -1.509 -53.896 1.00 86.19 143 THR A N 1
ATOM 1154 C CA . THR A 1 143 ? 42.699 -1.352 -52.788 1.00 86.19 143 THR A CA 1
ATOM 1155 C C . THR A 1 143 ? 43.465 -0.031 -52.851 1.00 86.19 143 THR A C 1
ATOM 1157 O O . THR A 1 143 ? 43.740 0.564 -51.814 1.00 86.19 143 THR A O 1
ATOM 1160 N N . GLU A 1 144 ? 43.742 0.466 -54.056 1.00 81.62 144 GLU A N 1
ATOM 1161 C CA . GLU A 1 144 ? 44.410 1.749 -54.305 1.00 81.62 144 GLU A CA 1
ATOM 1162 C C . GLU A 1 144 ? 43.609 2.943 -53.756 1.00 81.62 144 GLU A C 1
ATOM 1164 O O . GLU A 1 144 ? 44.177 3.852 -53.151 1.00 81.62 144 GLU A O 1
ATOM 1169 N N . ILE A 1 145 ? 42.279 2.904 -53.889 1.00 84.50 145 ILE A N 1
ATOM 1170 C CA . ILE A 1 145 ? 41.367 3.949 -53.399 1.00 84.50 145 ILE A CA 1
ATOM 1171 C C . ILE A 1 145 ? 41.194 3.838 -51.882 1.00 84.50 145 ILE A C 1
ATOM 1173 O O . ILE A 1 145 ? 41.171 4.851 -51.185 1.00 84.50 145 ILE A O 1
ATOM 1177 N N . LEU A 1 146 ? 41.106 2.610 -51.357 1.00 81.25 146 LEU A N 1
ATOM 1178 C CA . LEU A 1 146 ? 40.992 2.361 -49.916 1.00 81.25 146 LEU A CA 1
ATOM 1179 C C . LEU A 1 146 ? 42.241 2.801 -49.144 1.00 81.25 146 LEU A C 1
ATOM 1181 O O . LEU A 1 146 ? 42.118 3.294 -48.025 1.00 81.25 146 LEU A O 1
ATOM 1185 N N . ALA A 1 147 ? 43.431 2.637 -49.728 1.00 82.94 147 ALA A N 1
ATOM 1186 C CA . ALA A 1 147 ? 44.686 3.017 -49.089 1.00 82.94 147 ALA A CA 1
ATOM 1187 C C . ALA A 1 147 ? 44.858 4.541 -48.984 1.00 82.94 147 ALA A C 1
ATOM 1189 O O . ALA A 1 147 ? 45.469 5.020 -48.028 1.00 82.94 147 ALA A O 1
ATOM 1190 N N . GLN A 1 148 ? 44.368 5.307 -49.967 1.00 82.31 148 GLN A N 1
ATOM 1191 C CA . GLN A 1 148 ? 44.557 6.761 -50.038 1.00 82.31 148 GLN A CA 1
ATOM 1192 C C . GLN A 1 148 ? 43.313 7.475 -50.606 1.00 82.31 148 GLN A C 1
ATOM 1194 O O . GLN A 1 148 ? 43.371 8.041 -51.702 1.00 82.31 148 GLN A O 1
ATOM 1199 N N . PRO A 1 149 ? 42.194 7.514 -49.857 1.00 80.12 149 PRO A N 1
ATOM 1200 C CA . PRO A 1 149 ? 40.937 8.081 -50.349 1.00 80.12 149 PRO A CA 1
ATOM 1201 C C . PRO A 1 149 ? 41.037 9.581 -50.658 1.00 80.12 149 PRO A C 1
ATOM 1203 O O . PRO A 1 149 ? 40.356 10.071 -51.550 1.00 80.12 149 PRO A O 1
ATOM 1206 N N . GLU A 1 150 ? 41.913 10.307 -49.960 1.00 82.88 150 GLU A N 1
ATOM 1207 C CA . GLU A 1 150 ? 42.105 11.753 -50.140 1.00 82.88 150 GLU A CA 1
ATOM 1208 C C . GLU A 1 150 ? 42.885 12.117 -51.410 1.00 82.88 150 GLU A C 1
ATOM 1210 O O . GLU A 1 150 ? 42.805 13.247 -51.885 1.00 82.88 150 GLU A O 1
ATOM 1215 N N . LYS A 1 151 ? 43.649 11.173 -51.971 1.00 81.94 151 LYS A N 1
ATOM 1216 C CA . LYS A 1 151 ? 44.493 11.407 -53.153 1.00 81.94 151 LYS A CA 1
ATOM 1217 C C . LYS A 1 151 ? 43.847 10.935 -54.450 1.00 81.94 151 LYS A C 1
ATOM 1219 O O . LYS A 1 151 ? 44.322 11.283 -55.528 1.00 81.94 151 LYS A O 1
ATOM 1224 N N . HIS A 1 152 ? 42.779 10.148 -54.356 1.00 83.44 152 HIS A N 1
ATOM 1225 C CA . HIS A 1 152 ? 42.046 9.679 -55.518 1.00 83.44 152 HIS A CA 1
ATOM 1226 C C . HIS A 1 152 ? 41.013 10.726 -55.957 1.00 83.44 152 HIS A C 1
ATOM 1228 O O . HIS A 1 152 ? 39.970 10.901 -55.325 1.00 83.44 152 HIS A O 1
ATOM 1234 N N . ALA A 1 153 ? 41.287 11.409 -57.068 1.00 84.25 153 ALA A N 1
ATOM 1235 C CA . ALA A 1 153 ? 40.313 12.280 -57.715 1.00 84.25 153 ALA A CA 1
ATOM 1236 C C . ALA A 1 153 ? 39.357 11.443 -58.577 1.00 84.25 153 ALA A C 1
ATOM 1238 O O . ALA A 1 153 ? 39.783 10.707 -59.464 1.00 84.25 153 ALA A O 1
ATOM 1239 N N . PHE A 1 154 ? 38.054 11.559 -58.323 1.00 84.25 154 PHE A N 1
ATOM 1240 C CA . PHE A 1 154 ? 37.034 10.916 -59.150 1.00 84.25 154 PHE A CA 1
ATOM 1241 C C . PHE A 1 154 ? 36.745 11.750 -60.407 1.00 84.25 154 PHE A C 1
ATOM 1243 O O . PHE A 1 154 ? 36.701 12.977 -60.343 1.00 84.25 154 PHE A O 1
ATOM 1250 N N . GLY A 1 155 ? 36.476 11.080 -61.530 1.00 85.00 155 GLY A N 1
ATOM 1251 C CA . GLY A 1 155 ? 36.138 11.715 -62.810 1.00 85.00 155 GLY A CA 1
ATOM 1252 C C . GLY A 1 155 ? 37.231 11.562 -63.870 1.00 85.00 155 GLY A C 1
ATOM 1253 O O . GLY A 1 155 ? 38.336 11.113 -63.583 1.00 85.00 155 GLY A O 1
ATOM 1254 N N . LEU A 1 156 ? 36.908 11.896 -65.123 1.00 82.00 156 LEU A N 1
ATOM 1255 C CA . LEU A 1 156 ? 37.870 11.859 -66.227 1.00 82.00 156 LEU A CA 1
ATOM 1256 C C . LEU A 1 156 ? 38.870 13.011 -66.080 1.00 82.00 156 LEU A C 1
ATOM 1258 O O . LEU A 1 156 ? 38.475 14.177 -66.084 1.00 82.00 156 LEU A O 1
ATOM 1262 N N . SER A 1 157 ? 40.162 12.695 -66.001 1.00 73.88 157 SER A N 1
ATOM 1263 C CA . SER A 1 157 ? 41.211 13.691 -66.188 1.00 73.88 157 SER A CA 1
ATOM 1264 C C . SER A 1 157 ? 41.391 13.940 -67.687 1.00 73.88 157 SER A C 1
ATOM 1266 O O . SER A 1 157 ? 41.713 13.043 -68.463 1.00 73.88 157 SER A O 1
ATOM 1268 N N . LEU A 1 158 ? 41.149 15.176 -68.123 1.00 66.31 158 LEU A N 1
ATOM 1269 C CA . LEU A 1 158 ? 41.460 15.621 -69.481 1.00 66.31 158 LEU A CA 1
ATOM 1270 C C . LEU A 1 158 ? 42.983 15.749 -69.622 1.00 66.31 158 LEU A C 1
ATOM 1272 O O . LEU A 1 158 ? 43.538 16.837 -69.487 1.00 66.31 158 LEU A O 1
ATOM 1276 N N . SER A 1 159 ? 43.681 14.647 -69.887 1.00 60.34 159 SER A N 1
ATOM 1277 C CA . SER A 1 159 ? 45.001 14.736 -70.509 1.00 60.34 159 SER A CA 1
ATOM 1278 C C . SER A 1 159 ? 44.784 15.010 -71.995 1.00 60.34 159 SER A C 1
ATOM 1280 O O . SER A 1 159 ? 44.186 14.186 -72.687 1.00 60.34 159 SER A O 1
ATOM 1282 N N . ALA A 1 160 ? 45.220 16.181 -72.462 1.00 56.91 160 ALA A N 1
ATOM 1283 C CA . ALA A 1 160 ? 45.163 16.585 -73.862 1.00 56.91 160 ALA A CA 1
ATOM 1284 C C . ALA A 1 160 ? 45.604 15.434 -74.786 1.00 56.91 160 ALA A C 1
ATOM 1286 O O . ALA A 1 160 ? 46.710 14.911 -74.652 1.00 56.91 160 ALA A O 1
ATOM 1287 N N . GLY A 1 161 ? 44.719 15.020 -75.697 1.00 49.81 161 GLY A N 1
ATOM 1288 C CA . GLY A 1 161 ? 45.051 14.042 -76.731 1.00 49.81 161 GLY A CA 1
ATOM 1289 C C . GLY A 1 161 ? 46.167 14.563 -77.649 1.00 49.81 161 GLY A C 1
ATOM 1290 O O . GLY A 1 161 ? 46.356 15.779 -77.745 1.00 49.81 161 GLY A O 1
ATOM 1291 N N . PRO A 1 162 ? 46.917 13.680 -78.331 1.00 52.09 162 PRO A N 1
ATOM 1292 C CA . PRO A 1 162 ? 47.957 14.108 -79.255 1.00 52.09 162 PRO A CA 1
ATOM 1293 C C . PRO A 1 162 ? 47.312 14.893 -80.403 1.00 52.09 162 PRO A C 1
ATOM 1295 O O . PRO A 1 162 ? 46.500 14.358 -81.158 1.00 52.09 162 PRO A O 1
ATOM 1298 N N . GLY A 1 163 ? 47.652 16.178 -80.509 1.00 47.03 163 GLY A N 1
ATOM 1299 C CA . GLY A 1 163 ? 47.281 17.007 -81.647 1.00 47.03 163 GLY A CA 1
ATOM 1300 C C . GLY A 1 163 ? 47.852 16.409 -82.929 1.00 47.03 163 GLY A C 1
ATOM 1301 O O . GLY A 1 163 ? 49.064 16.251 -83.063 1.00 47.03 163 GLY A O 1
ATOM 1302 N N . VAL A 1 164 ? 46.969 16.062 -83.860 1.00 47.97 164 VAL A N 1
ATOM 1303 C CA . VAL A 1 164 ? 47.325 15.753 -85.244 1.00 47.97 164 VAL A CA 1
ATOM 1304 C C . VAL A 1 164 ? 47.831 17.050 -85.874 1.00 47.97 164 VAL A C 1
ATOM 1306 O O . VAL A 1 164 ? 47.069 18.004 -86.016 1.00 47.97 164 VAL A O 1
ATOM 1309 N N . ALA A 1 165 ? 49.121 17.094 -86.202 1.00 44.50 165 ALA A N 1
ATOM 1310 C CA . ALA A 1 165 ? 49.710 18.163 -86.997 1.00 44.50 165 ALA A CA 1
ATOM 1311 C C . ALA A 1 165 ? 49.192 18.077 -88.445 1.00 44.50 165 ALA A C 1
ATOM 1313 O O . ALA A 1 165 ? 49.260 17.008 -89.058 1.00 44.50 165 ALA A O 1
ATOM 1314 N N . GLN A 1 166 ? 48.687 19.195 -88.969 1.00 41.59 166 GLN A N 1
ATOM 1315 C CA . GLN A 1 166 ? 48.638 19.494 -90.402 1.00 41.59 166 GLN A CA 1
ATOM 1316 C C . GLN A 1 166 ? 49.560 20.676 -90.674 1.00 41.59 166 GLN A C 1
ATOM 1318 O O . GLN A 1 166 ? 49.586 21.590 -89.817 1.00 41.59 166 GLN A O 1
#

Sequence (166 aa):
RNRSSFDEELSAEKPQRQSQRHGRPSDRCESVGRVMQDSQGPVNDFIRQKREAFFYESLKREPLGEAYVRGHEMPAFLQNEKSFRFGQKTAASTHMSHQTGKDAIAPPPAEGAEDPQAHERYVRSHQAFAPGERVNRRYAWPTEILAQPEKHAFGLSLSAGPGVAQ

pLDDT: mean 78.96, std 14.88, range [41.59, 95.12]

Mea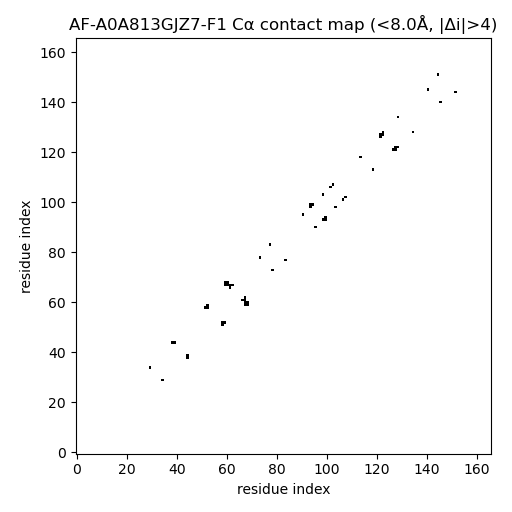n predicted aligned error: 18.57 Å